Protein AF-A0A957YWH0-F1 (afdb_monomer_lite)

pLDDT: mean 94.52, std 4.63, range [59.66, 98.25]

Foldseek 3Di:
DLVVLVVCVVPDVSVVVVVVVVVVVPDDFDPDFWAKDLLCQAPVQFDDDPNHTDGGDDSVPIDTGDPVSNPCCLPRPDDPVVVVD

Radius of gyration: 15.89 Å; chains: 1; bounding box: 38×27×35 Å

Structure (mmCIF, N/CA/C/O backbone):
data_AF-A0A957YWH0-F1
#
_entry.id   AF-A0A957YWH0-F1
#
loop_
_atom_site.group_PDB
_atom_site.id
_atom_site.type_symbol
_atom_site.label_atom_id
_atom_site.label_alt_id
_atom_site.label_comp_id
_atom_site.label_asym_id
_atom_site.label_entity_id
_atom_site.label_seq_id
_atom_site.pdbx_PDB_ins_code
_atom_site.Cartn_x
_atom_site.Cartn_y
_atom_site.Cartn_z
_atom_site.occupancy
_atom_site.B_iso_or_equiv
_atom_site.auth_seq_id
_atom_site.auth_comp_id
_atom_site.auth_asym_id
_atom_site.auth_atom_id
_atom_site.pdbx_PDB_model_num
ATOM 1 N N . THR A 1 1 ? 12.243 -6.142 -9.672 1.00 88.06 1 THR A N 1
ATOM 2 C CA . THR A 1 1 ? 13.470 -5.420 -10.100 1.00 88.06 1 THR A CA 1
ATOM 3 C C . THR A 1 1 ? 13.427 -5.208 -11.613 1.00 88.06 1 THR A C 1
ATOM 5 O O . THR A 1 1 ? 12.502 -5.715 -12.238 1.00 88.06 1 THR A O 1
ATOM 8 N N . ARG A 1 2 ? 14.372 -4.481 -12.240 1.00 92.00 2 ARG A N 1
ATOM 9 C CA . ARG A 1 2 ? 14.334 -4.198 -13.701 1.00 92.00 2 ARG A CA 1
ATOM 10 C C . ARG A 1 2 ? 14.307 -5.473 -14.539 1.00 92.00 2 ARG A C 1
ATOM 12 O O . ARG A 1 2 ? 13.527 -5.580 -15.477 1.00 92.00 2 ARG A O 1
ATOM 19 N N . THR A 1 3 ? 15.077 -6.472 -14.117 1.00 95.00 3 THR A N 1
ATOM 20 C CA . THR A 1 3 ? 15.069 -7.815 -14.703 1.00 95.00 3 THR A CA 1
ATOM 21 C C . THR A 1 3 ? 13.687 -8.468 -14.633 1.00 95.00 3 THR A C 1
ATOM 23 O O . THR A 1 3 ? 13.252 -9.054 -15.616 1.00 95.00 3 THR A O 1
ATOM 26 N N . THR A 1 4 ? 12.968 -8.320 -13.513 1.00 94.88 4 THR A N 1
ATOM 27 C CA . THR A 1 4 ? 11.598 -8.843 -13.357 1.00 94.88 4 THR A CA 1
ATOM 28 C C . THR A 1 4 ? 10.612 -8.169 -14.309 1.00 94.88 4 THR A C 1
ATOM 30 O O . THR A 1 4 ? 9.771 -8.836 -14.898 1.00 94.88 4 THR A O 1
ATOM 33 N N . ILE A 1 5 ? 10.7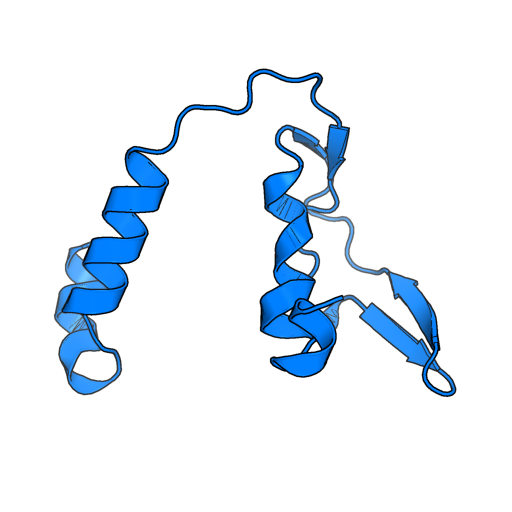14 -6.849 -14.490 1.00 93.50 5 ILE A N 1
ATOM 34 C CA . ILE A 1 5 ? 9.838 -6.127 -15.424 1.00 93.50 5 ILE A CA 1
ATOM 35 C C . ILE A 1 5 ? 10.080 -6.626 -16.852 1.00 93.50 5 ILE A C 1
ATOM 37 O O . ILE A 1 5 ? 9.133 -6.927 -17.570 1.00 93.50 5 ILE A O 1
ATOM 41 N N . ALA A 1 6 ? 11.346 -6.798 -17.240 1.00 93.31 6 ALA A N 1
ATOM 42 C CA . ALA A 1 6 ? 11.699 -7.334 -18.552 1.00 93.31 6 ALA A CA 1
ATOM 43 C C . ALA A 1 6 ? 11.228 -8.788 -18.758 1.00 93.31 6 ALA A C 1
ATOM 45 O O . ALA A 1 6 ? 10.832 -9.153 -19.870 1.00 93.31 6 ALA A O 1
ATOM 46 N N . SER A 1 7 ? 11.256 -9.619 -17.707 1.00 95.88 7 SER A N 1
ATOM 47 C CA . SER A 1 7 ? 10.775 -11.004 -17.785 1.00 95.88 7 SER A CA 1
ATOM 48 C C . SER A 1 7 ? 9.254 -11.108 -17.883 1.00 95.88 7 SER A C 1
ATOM 50 O O . SER A 1 7 ? 8.773 -12.060 -18.479 1.00 95.88 7 SER A O 1
ATOM 52 N N . LEU A 1 8 ? 8.512 -10.137 -17.340 1.00 95.62 8 LEU A N 1
ATOM 53 C CA . LEU A 1 8 ? 7.042 -10.114 -17.324 1.00 95.62 8 LEU A CA 1
ATOM 54 C C . LEU A 1 8 ? 6.421 -9.279 -18.453 1.00 95.62 8 LEU A C 1
ATOM 56 O O . LEU A 1 8 ? 5.222 -9.027 -18.435 1.00 95.62 8 LEU A O 1
ATOM 60 N N . ARG A 1 9 ? 7.203 -8.835 -19.442 1.00 89.12 9 ARG A N 1
ATOM 61 C CA . ARG A 1 9 ? 6.747 -7.909 -20.501 1.00 89.12 9 ARG A CA 1
ATOM 62 C C . ARG A 1 9 ? 5.510 -8.369 -21.293 1.00 89.12 9 ARG A C 1
ATOM 64 O O . ARG A 1 9 ? 4.864 -7.537 -21.914 1.00 89.12 9 ARG A O 1
ATOM 71 N N . ASP A 1 10 ? 5.227 -9.672 -21.306 1.00 93.31 10 ASP A N 1
ATOM 72 C CA . ASP A 1 10 ? 4.075 -10.255 -22.003 1.00 93.31 10 ASP A CA 1
ATOM 73 C C . ASP A 1 10 ? 2.813 -10.301 -21.103 1.00 93.31 10 ASP A C 1
ATOM 75 O O . ASP A 1 10 ? 1.713 -10.556 -21.586 1.00 93.31 10 ASP A O 1
ATOM 79 N N . GLU A 1 11 ? 2.957 -10.025 -19.800 1.00 96.56 11 GLU A N 1
ATOM 80 C CA . GLU A 1 11 ? 1.889 -10.018 -18.785 1.00 96.56 11 GLU A CA 1
ATOM 81 C C . GLU A 1 11 ? 1.553 -8.606 -18.279 1.00 96.56 11 GLU A C 1
ATOM 83 O O . GLU A 1 11 ? 0.428 -8.347 -17.849 1.00 96.56 11 GLU A O 1
ATOM 88 N N . ILE A 1 12 ? 2.522 -7.687 -18.317 1.00 95.44 12 ILE A N 1
ATOM 89 C CA . ILE A 1 12 ? 2.378 -6.306 -17.844 1.00 95.44 12 ILE A CA 1
ATOM 90 C C . ILE A 1 12 ? 2.842 -5.307 -18.901 1.00 95.44 12 ILE A C 1
ATOM 92 O O . ILE A 1 12 ? 3.729 -5.590 -19.704 1.00 95.44 12 ILE A O 1
ATOM 96 N N . ASP A 1 13 ? 2.324 -4.083 -18.828 1.00 96.44 13 ASP A N 1
ATOM 97 C CA . ASP A 1 13 ? 2.901 -2.952 -19.555 1.00 96.44 13 ASP A CA 1
ATOM 98 C C . ASP A 1 13 ? 4.234 -2.540 -18.909 1.00 96.44 13 ASP A C 1
ATOM 100 O O . ASP A 1 13 ? 4.296 -1.713 -17.994 1.00 96.44 13 ASP A O 1
ATOM 104 N N . GLY A 1 14 ? 5.323 -3.161 -19.364 1.00 95.06 14 GLY A N 1
ATOM 105 C CA . GLY A 1 14 ? 6.653 -2.951 -18.795 1.00 95.06 14 GLY A CA 1
ATOM 106 C C . GLY A 1 14 ? 7.166 -1.514 -18.929 1.00 95.06 14 GLY A C 1
ATOM 107 O O . GLY A 1 14 ? 7.931 -1.065 -18.069 1.00 95.06 14 GLY A O 1
ATOM 108 N N . ALA A 1 15 ? 6.734 -0.779 -19.960 1.00 94.00 15 ALA A N 1
ATOM 109 C CA . ALA A 1 15 ? 7.088 0.626 -20.130 1.00 94.00 15 ALA A CA 1
ATOM 110 C C . ALA A 1 15 ? 6.385 1.481 -19.072 1.00 94.00 15 ALA A C 1
ATOM 112 O O . ALA A 1 15 ? 7.059 2.204 -18.338 1.00 94.00 15 ALA A O 1
ATOM 113 N N . ALA A 1 16 ? 5.066 1.323 -18.915 1.00 95.62 16 ALA A N 1
ATOM 114 C CA . ALA A 1 16 ? 4.302 2.046 -17.901 1.00 95.62 16 ALA A CA 1
ATOM 115 C C . ALA A 1 16 ? 4.791 1.739 -16.476 1.00 95.62 16 ALA A C 1
ATOM 117 O O . ALA A 1 16 ? 4.980 2.659 -15.680 1.00 95.62 16 ALA A O 1
ATOM 118 N N . VAL A 1 17 ? 5.061 0.465 -16.159 1.00 95.38 17 VAL A N 1
ATOM 119 C CA . VAL A 1 17 ? 5.613 0.075 -14.848 1.00 95.38 17 VAL A CA 1
ATOM 120 C C . VAL A 1 17 ? 6.982 0.711 -14.612 1.00 95.38 17 VAL A C 1
ATOM 122 O O . VAL A 1 17 ? 7.247 1.189 -13.511 1.00 95.38 17 VAL A O 1
ATOM 125 N N . SER A 1 18 ? 7.849 0.747 -15.628 1.00 95.12 18 SER A N 1
ATOM 126 C CA . SER A 1 18 ? 9.169 1.371 -15.491 1.00 95.12 18 SER A CA 1
ATOM 127 C C . SER A 1 18 ? 9.061 2.874 -15.258 1.00 95.12 18 SER A C 1
ATOM 129 O O . SER A 1 18 ? 9.741 3.376 -14.372 1.00 95.12 18 SER A O 1
ATOM 131 N N . THR A 1 19 ? 8.185 3.576 -15.985 1.00 96.31 19 THR A N 1
ATOM 132 C CA . THR A 1 19 ? 7.946 5.014 -15.785 1.00 96.31 19 THR A CA 1
ATOM 133 C C . THR A 1 19 ? 7.494 5.312 -14.360 1.00 96.31 19 THR A C 1
ATOM 135 O O . THR A 1 19 ? 8.139 6.100 -13.679 1.00 96.31 19 THR A O 1
ATOM 138 N N . VAL A 1 20 ? 6.457 4.624 -13.870 1.00 94.81 20 VAL A N 1
ATOM 139 C CA . VAL A 1 20 ? 5.961 4.828 -12.496 1.00 94.81 20 VAL A CA 1
ATOM 140 C C . VAL A 1 20 ? 7.037 4.500 -11.459 1.00 94.81 20 VAL A C 1
ATOM 142 O O . VAL A 1 20 ? 7.128 5.161 -10.427 1.00 94.81 20 VAL A O 1
ATOM 145 N N . TRP A 1 21 ? 7.874 3.492 -11.719 1.00 94.94 21 TRP A N 1
ATOM 146 C CA . TRP A 1 21 ? 8.970 3.162 -10.817 1.00 94.94 21 TRP A CA 1
ATOM 147 C C . TRP A 1 21 ? 10.052 4.249 -10.783 1.00 94.94 21 TRP A C 1
ATOM 149 O O . TRP A 1 21 ? 10.497 4.602 -9.692 1.00 94.94 21 TRP A O 1
ATOM 159 N N . GLU A 1 22 ? 10.463 4.809 -11.926 1.00 96.75 22 GLU A N 1
ATOM 160 C CA . GLU A 1 22 ? 11.405 5.940 -11.920 1.00 96.75 22 GLU A CA 1
ATOM 161 C C . GLU A 1 22 ? 10.824 7.155 -11.196 1.00 96.75 22 GLU A C 1
ATOM 163 O O . GLU A 1 22 ? 11.520 7.758 -10.382 1.00 96.75 22 GLU A O 1
ATOM 168 N N . ASP A 1 23 ? 9.548 7.474 -11.430 1.00 96.06 23 ASP A N 1
ATOM 169 C CA . ASP A 1 23 ? 8.870 8.585 -10.754 1.00 96.06 23 ASP A CA 1
ATOM 170 C C . ASP A 1 23 ? 8.874 8.390 -9.230 1.00 96.06 23 ASP A C 1
ATOM 172 O O . ASP A 1 23 ? 9.164 9.322 -8.480 1.00 96.06 23 ASP A O 1
ATOM 176 N N . ALA A 1 24 ? 8.621 7.164 -8.759 1.00 92.62 24 ALA A N 1
ATOM 177 C CA . ALA A 1 24 ? 8.668 6.831 -7.337 1.00 92.62 24 ALA A CA 1
ATOM 178 C C . ALA A 1 24 ? 10.085 6.927 -6.744 1.00 92.62 24 ALA A C 1
ATOM 180 O O . ALA A 1 24 ? 10.239 7.355 -5.604 1.00 92.62 24 ALA A O 1
ATOM 181 N N . LEU A 1 25 ? 11.125 6.547 -7.496 1.00 94.50 25 LEU A N 1
ATOM 182 C CA . LEU A 1 25 ? 12.523 6.678 -7.057 1.00 94.50 25 LEU A CA 1
ATOM 183 C C . LEU A 1 25 ? 12.999 8.136 -7.032 1.00 94.50 25 LEU A C 1
ATOM 185 O O . LEU A 1 25 ? 13.864 8.479 -6.229 1.00 94.50 25 LEU A O 1
ATOM 189 N N . ALA A 1 26 ? 12.469 8.971 -7.926 1.00 97.06 26 ALA A N 1
ATOM 190 C CA . ALA A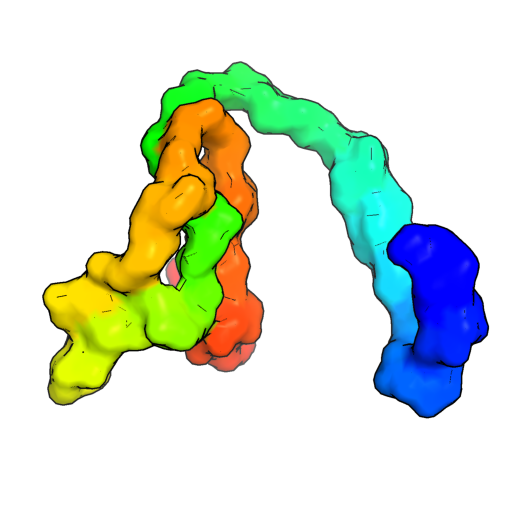 1 26 ? 12.798 10.389 -8.024 1.00 97.06 26 ALA A CA 1
ATOM 191 C C . ALA A 1 26 ? 12.003 11.268 -7.045 1.00 97.06 26 ALA A C 1
ATOM 193 O O . ALA A 1 26 ? 12.338 12.442 -6.877 1.00 97.06 26 ALA A O 1
ATOM 194 N N . ALA A 1 27 ? 10.955 10.727 -6.419 1.00 94.62 27 ALA A N 1
ATOM 195 C CA . ALA A 1 27 ? 10.143 11.450 -5.455 1.00 94.62 27 ALA A CA 1
ATOM 196 C C . ALA A 1 27 ? 10.990 11.937 -4.270 1.00 94.62 27 ALA A C 1
ATOM 198 O O . ALA A 1 27 ? 11.811 11.203 -3.713 1.00 94.62 27 ALA A O 1
ATOM 199 N N . SER A 1 28 ? 10.772 13.190 -3.870 1.00 95.25 28 SER A N 1
ATOM 200 C CA . SER A 1 28 ? 11.384 13.727 -2.659 1.00 95.25 28 SER A CA 1
ATOM 201 C C . SER A 1 28 ? 10.937 12.913 -1.442 1.00 95.25 28 SER A C 1
ATOM 203 O O . SER A 1 28 ? 9.759 12.558 -1.359 1.00 95.25 28 SER A O 1
ATOM 205 N N . PRO A 1 29 ? 11.830 12.661 -0.470 1.00 92.69 29 PRO A N 1
ATOM 206 C CA . PRO A 1 29 ? 11.422 12.101 0.809 1.00 92.69 29 PRO A CA 1
ATOM 207 C C . PRO A 1 29 ? 10.350 12.973 1.468 1.00 92.69 29 PRO A C 1
ATOM 209 O O . PRO A 1 29 ? 10.386 14.199 1.339 1.00 92.69 29 PRO A O 1
ATOM 212 N N . TRP A 1 30 ? 9.443 12.346 2.217 1.00 94.06 30 TRP A N 1
ATOM 213 C CA . TRP A 1 30 ? 8.520 13.060 3.092 1.00 94.06 30 TRP A CA 1
ATOM 214 C C . TRP A 1 30 ? 9.283 13.970 4.063 1.00 94.06 30 TRP A C 1
ATOM 216 O O . TRP A 1 30 ? 10.164 13.513 4.794 1.00 94.06 30 TRP A O 1
ATOM 226 N N . ASP A 1 31 ? 8.945 15.258 4.063 1.00 96.00 31 ASP A N 1
ATOM 227 C CA . ASP A 1 31 ? 9.587 16.299 4.873 1.00 96.00 31 ASP A CA 1
ATOM 228 C C . ASP A 1 31 ? 8.770 16.689 6.120 1.00 96.00 31 ASP A C 1
ATOM 230 O O . ASP A 1 31 ? 9.223 17.482 6.950 1.00 96.00 31 ASP A O 1
ATOM 234 N N . GLY A 1 32 ? 7.575 16.114 6.282 1.00 96.00 32 GLY A N 1
ATOM 235 C CA . GLY A 1 32 ? 6.721 16.302 7.448 1.00 96.00 32 GLY A CA 1
ATOM 236 C C . GLY A 1 32 ? 7.098 15.419 8.640 1.00 96.00 32 GLY A C 1
ATOM 237 O O . GLY A 1 32 ? 8.029 14.615 8.610 1.00 96.00 32 GLY A O 1
ATOM 238 N N . GLN A 1 33 ? 6.328 15.545 9.726 1.00 97.44 33 GLN A N 1
ATOM 239 C CA . GLN A 1 33 ? 6.490 14.657 10.878 1.00 97.44 33 GLN A CA 1
ATOM 240 C C . GLN A 1 33 ? 6.143 13.212 10.484 1.00 97.44 33 GLN A C 1
ATOM 242 O O . GLN A 1 33 ? 5.095 12.998 9.865 1.00 97.44 33 GLN A O 1
ATOM 247 N N . PRO A 1 34 ? 6.983 12.226 10.839 1.00 96.81 34 PRO A N 1
ATOM 248 C CA . PRO A 1 34 ? 6.642 10.820 10.694 1.00 96.81 34 PRO A CA 1
ATOM 249 C C . PRO A 1 34 ? 5.368 10.480 11.477 1.00 96.81 34 PRO A C 1
ATOM 251 O O . PRO A 1 34 ? 5.197 10.919 12.618 1.00 96.81 34 PRO A O 1
ATOM 254 N N . VAL A 1 35 ? 4.478 9.691 10.881 1.00 97.50 35 VAL A N 1
ATOM 255 C CA . VAL A 1 35 ? 3.206 9.278 11.495 1.00 97.50 35 VAL A CA 1
ATOM 256 C C . VAL A 1 35 ? 3.144 7.768 11.651 1.00 97.50 35 VAL A C 1
ATOM 258 O O . VAL A 1 35 ? 3.869 7.043 10.975 1.00 97.50 35 VAL A O 1
ATOM 261 N N . TRP A 1 36 ? 2.273 7.289 12.538 1.00 97.81 36 TRP A N 1
ATOM 262 C CA . TRP A 1 36 ? 1.957 5.866 12.604 1.00 97.81 36 TRP A CA 1
ATOM 263 C C . TRP A 1 36 ? 1.357 5.398 11.281 1.00 97.81 36 TRP A C 1
ATOM 265 O O . TRP A 1 36 ? 0.390 5.987 10.800 1.00 97.81 36 TRP A O 1
ATOM 275 N N . ILE A 1 37 ? 1.929 4.329 10.740 1.00 97.94 37 ILE A N 1
ATOM 276 C CA . ILE A 1 37 ? 1.484 3.657 9.524 1.00 97.94 37 ILE A CA 1
ATOM 277 C C . ILE A 1 37 ? 1.233 2.180 9.815 1.00 97.94 37 ILE A C 1
ATOM 279 O O . ILE A 1 37 ? 1.958 1.561 10.596 1.00 97.94 37 ILE A O 1
ATOM 283 N N . HIS A 1 38 ? 0.217 1.616 9.173 1.00 98.06 38 HIS A N 1
ATOM 284 C CA . HIS A 1 38 ? -0.048 0.184 9.130 1.00 98.06 38 HIS A CA 1
ATOM 285 C C . HIS A 1 38 ? 0.992 -0.538 8.269 1.00 98.06 38 HIS A C 1
ATOM 287 O O . HIS A 1 38 ? 1.416 -1.637 8.614 1.00 98.06 38 HIS A O 1
ATOM 293 N N . GLY A 1 39 ? 1.390 0.064 7.142 1.00 96.06 39 GLY A N 1
ATOM 294 C CA . GLY A 1 39 ? 2.433 -0.445 6.243 1.00 96.06 39 GLY A CA 1
ATOM 295 C C . GLY A 1 39 ? 1.993 -1.574 5.302 1.00 96.06 39 GLY A C 1
ATOM 296 O O . GLY A 1 39 ? 2.741 -1.931 4.399 1.00 96.06 39 GLY A O 1
ATOM 297 N N . ASP A 1 40 ? 0.779 -2.099 5.485 1.00 96.50 40 ASP A N 1
ATOM 298 C CA . ASP A 1 40 ? 0.169 -3.146 4.648 1.00 96.50 40 ASP A CA 1
ATOM 299 C C . ASP A 1 40 ? -1.363 -3.003 4.602 1.00 96.50 40 ASP A C 1
ATOM 301 O O . ASP A 1 40 ? -2.128 -3.932 4.863 1.00 96.50 40 ASP A O 1
ATOM 305 N N . LEU A 1 41 ? -1.852 -1.785 4.347 1.00 96.12 41 LEU A N 1
ATOM 306 C CA . LEU A 1 41 ? -3.286 -1.474 4.393 1.00 96.12 41 LEU A CA 1
ATOM 307 C C . LEU A 1 41 ? -4.029 -1.941 3.122 1.00 96.12 41 LEU A C 1
ATOM 309 O O . LEU A 1 41 ? -4.726 -1.179 2.453 1.00 96.12 41 LEU A O 1
ATOM 313 N N . LEU A 1 42 ? -3.851 -3.205 2.742 1.00 95.31 42 LEU A N 1
ATOM 314 C CA . LEU A 1 42 ? -4.482 -3.827 1.579 1.00 95.31 42 LEU A CA 1
ATOM 315 C C . LEU A 1 42 ? -5.923 -4.266 1.867 1.00 95.31 42 LEU A C 1
ATOM 317 O O . LEU A 1 42 ? -6.334 -4.451 3.009 1.00 95.31 42 LEU A O 1
ATOM 321 N N . ARG A 1 43 ? -6.700 -4.503 0.798 1.00 95.06 43 ARG A N 1
ATOM 322 C CA . ARG A 1 43 ? -8.105 -4.953 0.881 1.00 95.06 43 ARG A CA 1
ATOM 323 C C . ARG A 1 43 ? -8.301 -6.167 1.799 1.00 95.06 43 ARG A C 1
ATOM 325 O O . ARG A 1 43 ? -9.316 -6.228 2.481 1.00 95.06 43 ARG A O 1
ATOM 332 N N . SER A 1 44 ? -7.373 -7.124 1.799 1.00 95.44 44 SER A N 1
ATOM 333 C CA . SER A 1 44 ? -7.438 -8.331 2.639 1.00 95.44 44 SER A CA 1
ATOM 334 C C . SER A 1 44 ? -7.419 -8.031 4.138 1.00 95.44 44 SER A C 1
ATOM 336 O O . SER A 1 44 ? -7.952 -8.818 4.914 1.00 95.44 44 SER A O 1
ATOM 338 N N . ASN A 1 45 ? -6.867 -6.881 4.525 1.00 97.62 45 ASN A N 1
ATOM 339 C CA . ASN A 1 45 ? -6.660 -6.480 5.913 1.00 97.62 45 ASN A CA 1
ATOM 340 C C . ASN A 1 45 ? -7.766 -5.539 6.426 1.00 97.62 45 ASN A C 1
ATOM 342 O O . ASN A 1 45 ? -7.705 -5.055 7.555 1.00 97.62 45 ASN A O 1
ATOM 346 N N . LEU A 1 46 ? -8.806 -5.296 5.617 1.00 96.94 46 LEU A N 1
ATOM 347 C CA . LEU A 1 46 ? -9.942 -4.435 5.941 1.00 96.94 46 LEU A 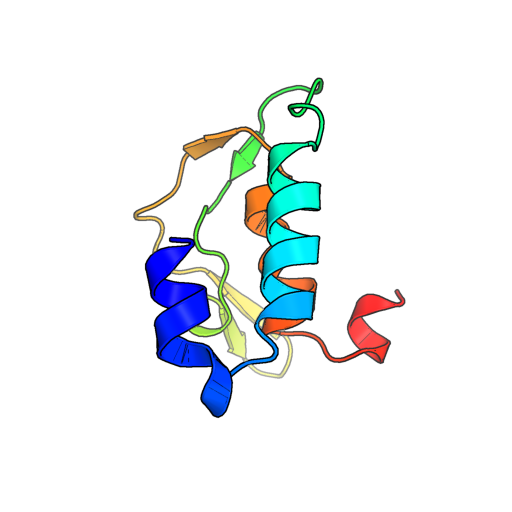CA 1
ATOM 348 C C . LEU A 1 46 ? -11.228 -5.260 6.037 1.00 96.94 46 LEU A C 1
ATOM 350 O O . LEU A 1 46 ? -11.762 -5.730 5.030 1.00 96.94 46 LEU A O 1
ATOM 354 N N . LEU A 1 47 ? -11.771 -5.401 7.246 1.00 97.62 47 LEU A N 1
ATOM 355 C CA . LEU A 1 47 ? -13.030 -6.111 7.461 1.00 97.62 47 LEU A CA 1
ATOM 356 C C . LEU A 1 47 ? -14.202 -5.141 7.375 1.00 97.62 47 LEU A C 1
ATOM 358 O O . LEU A 1 47 ? -14.261 -4.140 8.089 1.00 97.62 47 LEU A O 1
ATOM 362 N N . VAL A 1 48 ? -15.154 -5.451 6.499 1.00 96.38 48 VAL A N 1
ATOM 363 C CA . VAL A 1 48 ? -16.332 -4.619 6.246 1.00 96.38 48 VAL A CA 1
ATOM 364 C C . VAL A 1 48 ? -17.588 -5.394 6.608 1.00 96.38 48 VAL A C 1
ATOM 366 O O . VAL A 1 48 ? -17.809 -6.504 6.129 1.00 96.38 48 VAL A O 1
ATOM 369 N N . GLN A 1 49 ? -18.449 -4.776 7.410 1.00 97.81 49 GLN A N 1
ATOM 370 C CA . GLN A 1 49 ? -19.755 -5.308 7.771 1.00 97.81 49 GLN A CA 1
ATOM 371 C C . GLN A 1 49 ? -20.826 -4.259 7.463 1.00 97.81 49 GLN A C 1
ATOM 373 O O . GLN A 1 49 ? -20.693 -3.096 7.838 1.00 97.81 49 GLN A O 1
ATOM 378 N N . HIS A 1 50 ? -21.881 -4.651 6.743 1.00 96.56 50 HIS A N 1
ATOM 379 C CA . HIS A 1 50 ? -22.967 -3.747 6.324 1.00 96.56 50 HIS A CA 1
ATOM 380 C C . HIS A 1 50 ? -22.473 -2.473 5.607 1.00 96.56 50 HIS A C 1
ATOM 382 O O . HIS A 1 50 ? -22.963 -1.373 5.852 1.00 96.56 50 HIS A O 1
ATOM 388 N N . GLY A 1 51 ? -21.461 -2.610 4.744 1.00 91.88 51 GLY A N 1
ATOM 389 C CA . GLY A 1 51 ? -20.889 -1.488 3.991 1.00 91.88 51 GLY A CA 1
ATOM 390 C C . GLY A 1 51 ? -20.039 -0.520 4.822 1.00 91.88 51 GLY A C 1
ATOM 391 O O . GLY A 1 51 ? -19.653 0.528 4.312 1.00 91.88 51 GLY A O 1
ATOM 392 N N . ARG A 1 52 ? -19.729 -0.848 6.083 1.00 94.88 52 ARG A N 1
ATOM 393 C CA . ARG A 1 52 ? -18.871 -0.044 6.963 1.00 94.88 52 ARG A CA 1
ATOM 394 C C . ARG A 1 52 ? -17.635 -0.831 7.377 1.00 94.88 52 ARG A C 1
ATOM 396 O O . ARG A 1 52 ? -17.743 -2.008 7.715 1.00 94.88 52 ARG A O 1
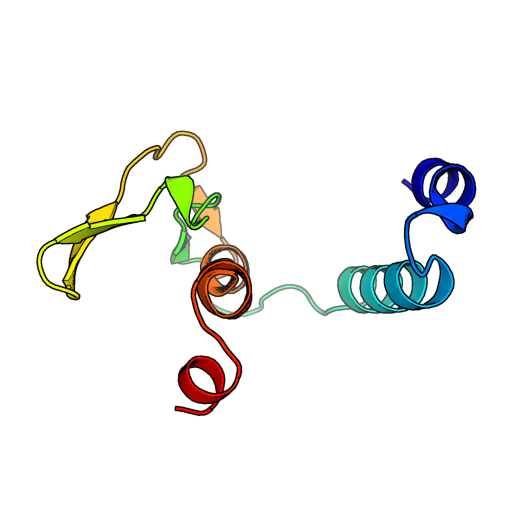ATOM 403 N N . LEU A 1 53 ? -16.476 -0.175 7.379 1.00 96.06 53 LEU A N 1
ATOM 404 C CA . LEU A 1 53 ? -15.260 -0.729 7.974 1.00 96.06 53 LEU A CA 1
ATOM 405 C C . LEU A 1 53 ? -15.515 -0.999 9.465 1.00 96.06 53 LEU A C 1
ATOM 407 O O . LEU A 1 53 ? -15.947 -0.096 10.184 1.00 96.06 53 LEU A O 1
ATOM 411 N N . CYS A 1 54 ? -15.284 -2.232 9.908 1.00 98.00 54 CYS A N 1
ATOM 412 C CA . CYS A 1 54 ? -15.485 -2.654 11.293 1.00 98.00 54 CYS A CA 1
ATOM 413 C C . CYS A 1 54 ? -14.195 -3.106 11.983 1.00 98.00 54 CYS A C 1
ATOM 415 O O . CYS A 1 54 ? -14.122 -3.025 13.207 1.00 98.00 54 CYS A O 1
ATOM 417 N N . ALA A 1 55 ? -13.177 -3.534 11.231 1.00 98.06 55 ALA A N 1
ATOM 418 C CA . ALA A 1 55 ? -11.861 -3.840 11.780 1.00 98.06 55 ALA A CA 1
ATOM 419 C C . ALA A 1 55 ? -10.752 -3.680 10.734 1.00 98.06 55 ALA A C 1
ATOM 421 O O . ALA A 1 55 ? -10.985 -3.821 9.532 1.00 98.06 55 ALA A O 1
ATOM 422 N N . VAL A 1 56 ? -9.544 -3.437 11.235 1.00 98.00 56 VAL A N 1
ATOM 423 C CA . VAL A 1 56 ? -8.279 -3.543 10.505 1.00 98.00 56 VAL A CA 1
ATOM 424 C C . VAL A 1 56 ? -7.474 -4.649 11.184 1.00 98.00 56 VAL A C 1
ATOM 426 O O . VAL A 1 56 ? -7.523 -4.760 12.412 1.00 98.00 56 VAL A O 1
ATOM 429 N N . ILE A 1 57 ? -6.804 -5.497 10.410 1.00 98.25 57 ILE A N 1
ATOM 430 C CA . ILE A 1 57 ? -6.039 -6.648 10.912 1.00 98.25 57 ILE A CA 1
ATOM 431 C C . ILE A 1 57 ? -4.636 -6.676 10.301 1.00 98.25 57 ILE A C 1
ATOM 433 O O . ILE A 1 57 ? -4.379 -5.976 9.337 1.00 98.25 57 ILE A O 1
ATOM 437 N N . ASP A 1 58 ? -3.773 -7.538 10.840 1.00 97.81 58 ASP A N 1
ATOM 438 C CA . ASP A 1 58 ? -2.404 -7.767 10.355 1.00 97.81 58 ASP A CA 1
ATOM 439 C C . ASP A 1 58 ? -1.444 -6.569 10.502 1.00 97.81 58 ASP A C 1
ATOM 441 O O . ASP A 1 58 ? -0.911 -6.006 9.552 1.00 97.81 58 ASP A O 1
ATOM 445 N N . PHE A 1 59 ? -1.173 -6.201 11.755 1.00 97.44 59 PHE A N 1
ATOM 446 C CA . PHE A 1 59 ? -0.274 -5.099 12.117 1.00 97.44 59 PHE A CA 1
ATOM 447 C C . PHE A 1 59 ? 1.217 -5.489 12.108 1.00 97.44 59 PHE A C 1
ATOM 449 O O . PHE A 1 59 ? 2.032 -4.831 12.757 1.00 97.44 59 PHE A O 1
ATOM 456 N N . GLY A 1 60 ? 1.603 -6.561 11.407 1.00 97.25 60 GLY A N 1
ATOM 457 C CA . GLY A 1 60 ? 2.991 -7.038 11.374 1.00 97.25 60 GLY A CA 1
ATOM 458 C C . GLY A 1 60 ? 3.987 -6.024 10.793 1.00 97.25 60 GLY A C 1
ATOM 459 O O . GLY A 1 60 ? 5.168 -6.064 11.132 1.00 97.25 60 GLY A O 1
ATOM 460 N N . SER A 1 61 ? 3.505 -5.095 9.962 1.00 96.50 61 SER A N 1
ATOM 461 C CA . SER A 1 61 ? 4.298 -4.051 9.295 1.00 96.50 61 SER A CA 1
ATOM 462 C C . SER A 1 61 ? 4.165 -2.662 9.926 1.00 96.50 61 SER A C 1
ATOM 464 O O . SER A 1 61 ? 4.633 -1.684 9.342 1.00 96.50 61 SER A O 1
ATOM 466 N N . VAL A 1 62 ? 3.543 -2.559 11.106 1.00 97.50 62 VAL 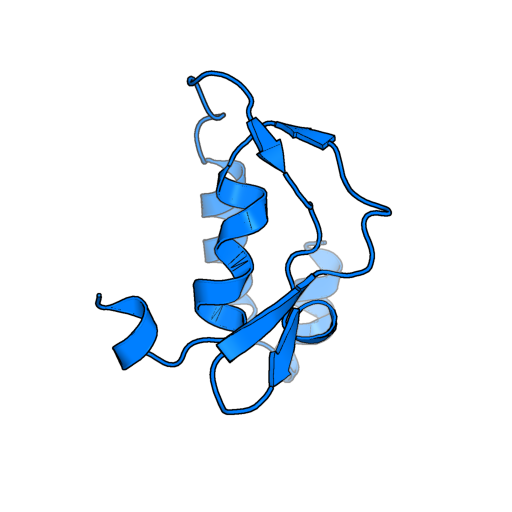A N 1
ATOM 467 C CA . VAL A 1 62 ? 3.284 -1.264 11.743 1.00 97.50 62 VAL A CA 1
ATOM 468 C C . VAL A 1 62 ? 4.590 -0.531 12.063 1.00 97.50 62 VAL A C 1
ATOM 470 O O . VAL A 1 62 ? 5.563 -1.118 12.544 1.00 97.50 62 VAL A O 1
ATOM 473 N N . GLY A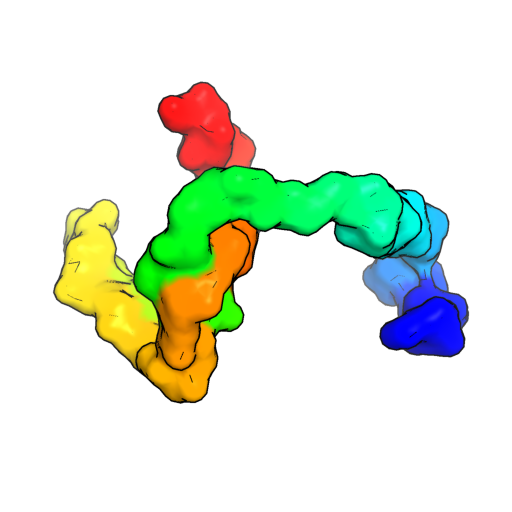 1 63 ? 4.613 0.775 11.825 1.00 97.25 63 GLY A N 1
ATOM 474 C CA . GLY A 1 63 ? 5.795 1.598 12.053 1.00 97.25 63 GLY A CA 1
ATOM 475 C C . GLY A 1 63 ? 5.475 3.083 12.096 1.00 97.25 63 GLY A C 1
ATOM 476 O O . GLY A 1 63 ? 4.315 3.481 12.035 1.00 97.25 63 GLY A O 1
ATOM 477 N N . VAL A 1 64 ? 6.517 3.907 12.207 1.00 97.56 64 VAL A N 1
ATOM 478 C CA . VAL A 1 64 ? 6.404 5.366 12.119 1.00 97.56 64 VAL A CA 1
ATOM 479 C C . VAL A 1 64 ? 7.185 5.837 10.894 1.00 97.56 64 VAL A C 1
ATOM 481 O O . VAL A 1 64 ? 8.368 5.520 10.771 1.00 97.56 64 VAL A O 1
ATOM 484 N N . GLY A 1 65 ? 6.544 6.569 9.982 1.00 95.56 65 GLY A N 1
ATOM 485 C CA . GLY A 1 65 ? 7.161 6.943 8.710 1.00 95.56 65 GLY A CA 1
ATOM 486 C C . GLY A 1 65 ? 6.305 7.842 7.822 1.00 95.56 65 GLY A C 1
ATOM 487 O O . GLY A 1 65 ? 5.501 8.638 8.308 1.00 95.56 65 GLY A O 1
ATOM 488 N N . ASP A 1 66 ? 6.532 7.720 6.516 1.00 96.00 66 ASP A N 1
ATOM 489 C CA . ASP A 1 66 ? 5.837 8.468 5.469 1.00 96.00 66 ASP A CA 1
ATOM 490 C C . ASP A 1 66 ? 4.351 8.049 5.380 1.00 96.00 66 ASP A C 1
ATOM 492 O O . ASP A 1 66 ? 4.074 6.862 5.168 1.00 96.00 66 ASP A O 1
ATOM 496 N N . PRO A 1 67 ? 3.386 8.986 5.501 1.00 96.00 67 PRO A N 1
ATOM 497 C CA . PRO A 1 67 ? 1.957 8.685 5.386 1.00 96.00 67 PRO A CA 1
ATOM 498 C C . PRO A 1 67 ? 1.553 8.071 4.037 1.00 96.00 67 PRO A C 1
ATOM 500 O O . PRO A 1 67 ? 0.521 7.399 3.964 1.00 96.00 67 PRO A O 1
ATOM 503 N N . ALA A 1 68 ? 2.338 8.262 2.972 1.00 93.88 68 ALA A N 1
ATOM 504 C CA . ALA A 1 68 ? 2.064 7.693 1.654 1.00 93.88 68 ALA A CA 1
ATOM 505 C C . ALA A 1 68 ? 1.993 6.154 1.667 1.00 93.88 68 ALA A C 1
ATOM 507 O O . ALA A 1 68 ? 1.333 5.565 0.811 1.00 93.88 68 ALA A O 1
ATOM 508 N N . MET A 1 69 ? 2.600 5.491 2.656 1.00 93.56 69 MET A N 1
ATOM 509 C CA . MET A 1 69 ? 2.534 4.031 2.796 1.00 93.56 69 MET A CA 1
ATOM 510 C C . MET A 1 69 ? 1.101 3.499 2.963 1.00 93.56 69 MET A C 1
ATOM 512 O O . MET A 1 69 ? 0.786 2.421 2.462 1.00 93.56 69 MET A O 1
ATOM 516 N N . ASP A 1 70 ? 0.208 4.266 3.595 1.00 96.38 70 ASP A N 1
ATOM 517 C CA . ASP A 1 70 ? -1.155 3.821 3.916 1.00 96.38 70 ASP A CA 1
ATOM 518 C C . ASP A 1 70 ? -2.225 4.350 2.944 1.00 96.38 70 ASP A C 1
ATOM 520 O O . ASP A 1 70 ? -3.420 4.131 3.151 1.00 96.38 70 ASP A O 1
ATOM 524 N N . VAL A 1 71 ? -1.838 4.998 1.836 1.00 93.94 71 VAL A N 1
ATOM 525 C CA . VAL A 1 71 ? -2.804 5.476 0.822 1.00 93.94 71 VAL A CA 1
ATOM 526 C C . VAL A 1 71 ? -3.223 4.399 -0.187 1.00 93.94 71 VAL A C 1
ATOM 528 O O . VAL A 1 71 ? -4.113 4.625 -1.011 1.00 93.94 71 VAL A O 1
ATOM 531 N N . VAL A 1 72 ? -2.648 3.194 -0.106 1.00 93.81 72 VAL A N 1
ATOM 532 C CA . VAL A 1 72 ? -2.942 2.077 -1.020 1.00 93.81 72 VAL A CA 1
ATOM 533 C C . VAL A 1 72 ? -4.436 1.692 -1.134 1.00 93.81 72 VAL A C 1
ATOM 535 O O . VAL A 1 72 ? -4.841 1.302 -2.240 1.00 93.81 72 VAL A O 1
ATOM 538 N N . PRO A 1 73 ? -5.315 1.851 -0.111 1.00 94.56 73 PRO A N 1
ATOM 539 C CA . PRO A 1 73 ? -6.754 1.613 -0.267 1.00 94.56 73 PRO A CA 1
ATOM 540 C C . PRO A 1 73 ? -7.411 2.414 -1.394 1.00 94.56 73 PRO A C 1
ATOM 542 O O . PRO A 1 73 ? -8.376 1.935 -1.996 1.00 94.56 73 PRO A O 1
ATOM 545 N N . ALA A 1 74 ? -6.881 3.596 -1.735 1.00 93.62 74 ALA A N 1
ATOM 546 C CA . ALA A 1 74 ? -7.377 4.398 -2.854 1.00 93.62 74 ALA A CA 1
ATOM 547 C C . ALA A 1 74 ? -7.424 3.586 -4.163 1.00 93.62 74 ALA A C 1
ATOM 549 O O . ALA A 1 74 ? -8.374 3.712 -4.942 1.00 93.62 74 ALA A O 1
ATOM 550 N N . TRP A 1 75 ? -6.461 2.689 -4.387 1.00 91.62 75 TRP A N 1
ATOM 551 C CA . TRP A 1 75 ? -6.412 1.837 -5.578 1.00 91.62 75 TRP A CA 1
ATOM 552 C C . TRP A 1 75 ? -6.890 0.404 -5.337 1.00 91.62 75 TRP A C 1
ATOM 554 O O . TRP A 1 75 ? -7.520 -0.165 -6.228 1.00 91.62 75 TRP A O 1
ATOM 564 N N . SER A 1 76 ? -6.641 -0.182 -4.162 1.00 92.19 76 SER A N 1
ATOM 565 C CA . SER A 1 76 ? -6.987 -1.590 -3.891 1.00 92.19 76 SER A CA 1
ATOM 566 C C . SER A 1 76 ? -8.447 -1.798 -3.450 1.00 92.19 76 SER A C 1
ATOM 568 O O . SER A 1 76 ? -9.027 -2.874 -3.656 1.00 92.19 76 SER A O 1
ATOM 570 N N . VAL A 1 77 ? -9.084 -0.768 -2.880 1.00 92.50 77 VAL A N 1
ATOM 571 C CA . VAL A 1 77 ? -10.459 -0.820 -2.353 1.00 92.50 77 VAL A CA 1
ATOM 572 C C . VAL A 1 77 ? -11.422 -0.034 -3.232 1.00 92.50 77 VAL A C 1
ATOM 574 O O . VAL A 1 77 ? -12.472 -0.557 -3.623 1.00 92.50 77 VAL A O 1
ATOM 577 N N . PHE A 1 78 ? -11.072 1.211 -3.551 1.00 91.50 78 PHE A N 1
ATOM 578 C CA . PHE A 1 78 ? -11.978 2.132 -4.225 1.00 91.50 78 PHE A CA 1
ATOM 579 C C . PHE A 1 78 ? -11.869 2.060 -5.752 1.00 91.50 78 PHE A C 1
ATOM 581 O O . PHE A 1 78 ? -10.800 1.908 -6.342 1.00 91.50 78 PHE A O 1
ATOM 588 N N . HIS A 1 79 ? -13.013 2.209 -6.416 1.00 90.94 79 HIS A N 1
ATOM 589 C CA . HIS A 1 79 ? -13.075 2.495 -7.848 1.00 90.94 79 HIS A CA 1
ATOM 590 C C . HIS A 1 79 ? -12.943 4.009 -8.077 1.00 90.94 79 HIS A C 1
ATOM 592 O O . HIS A 1 79 ? -12.926 4.786 -7.125 1.00 90.94 79 HIS A O 1
ATOM 598 N N . ARG A 1 80 ? -12.871 4.448 -9.343 1.00 90.19 80 ARG A N 1
ATOM 599 C CA . ARG A 1 80 ? -12.635 5.860 -9.709 1.00 90.19 80 ARG A CA 1
ATOM 600 C C . ARG A 1 80 ? -13.506 6.854 -8.930 1.00 90.19 80 ARG A C 1
ATOM 602 O O . ARG A 1 80 ? -12.973 7.862 -8.489 1.00 90.19 80 ARG A O 1
ATOM 609 N N . ALA A 1 81 ? -14.802 6.579 -8.761 1.00 91.69 81 ALA A N 1
ATOM 610 C CA . ALA A 1 81 ? -15.697 7.496 -8.054 1.00 91.69 81 ALA A CA 1
ATOM 611 C C . ALA A 1 81 ? -15.303 7.664 -6.577 1.00 91.69 81 ALA A C 1
ATOM 613 O O . ALA A 1 81 ? -15.269 8.783 -6.089 1.00 91.69 81 ALA A O 1
ATOM 614 N N . GLY A 1 82 ? -14.913 6.577 -5.901 1.00 87.19 82 GLY A N 1
ATOM 615 C CA . GLY A 1 82 ? -14.443 6.626 -4.513 1.00 87.19 82 GLY A CA 1
ATOM 616 C C . GLY A 1 82 ? -13.052 7.244 -4.329 1.00 87.19 82 GLY A C 1
ATOM 617 O O . GLY A 1 82 ? -12.679 7.535 -3.204 1.00 87.19 82 GLY A O 1
ATOM 618 N N . ARG A 1 83 ? -12.283 7.453 -5.409 1.00 89.31 83 ARG A N 1
ATOM 619 C CA . ARG A 1 83 ? -11.015 8.209 -5.380 1.00 89.31 83 ARG A CA 1
ATOM 620 C C . ARG A 1 83 ? -11.182 9.709 -5.642 1.00 89.31 83 ARG A C 1
ATOM 622 O O . ARG A 1 83 ? -10.209 10.442 -5.527 1.00 89.31 83 ARG A O 1
ATOM 629 N N . ALA A 1 84 ? -12.353 10.143 -6.106 1.00 85.00 84 ALA A N 1
ATOM 630 C CA . ALA A 1 84 ? -12.584 11.516 -6.561 1.00 85.00 84 ALA A CA 1
ATOM 631 C C . ALA A 1 84 ? -13.161 12.443 -5.475 1.00 85.00 84 ALA A C 1
ATOM 633 O O . ALA A 1 84 ? -13.372 13.624 -5.742 1.00 85.00 84 ALA A O 1
ATOM 634 N N . THR A 1 85 ? -13.451 11.895 -4.296 1.00 59.66 85 THR A N 1
ATOM 635 C CA . THR A 1 85 ? -13.992 12.570 -3.107 1.00 59.66 85 THR A CA 1
ATOM 636 C C . THR A 1 85 ? -12.926 12.686 -2.040 1.00 59.66 85 THR A C 1
ATOM 638 O O . THR A 1 85 ? -12.850 13.763 -1.417 1.00 59.66 85 THR A O 1
#

Secondary structure (DSSP, 8-state):
-HHHHHHTTTTS-HHHHHHHHHHHHHSPPP-S--EEE-S---GGGEEEETTEEEEE--GGG-EEE-GGGG-THHHHT--GGGG--

Sequence (85 aa):
TRTTIASLRDEIDGAAVSTVWEDALAASPWDGQPVWIHGDLLRSNLLVQHGRLCAVIDFGSVGVGDPAMDVVPAWSVFHRAGRAT